Protein AF-A0A937KIT6-F1 (afdb_monomer)

Radius of gyration: 18.81 Å; Cα contacts (8 Å, |Δi|>4): 83; chains: 1; bounding box: 48×18×56 Å

pLDDT: mean 78.8, std 10.45, range [46.12, 95.31]

Secondary structure (DSSP, 8-state):
-HHHHHHHHHHHHHHHHHHHHHHHHHHHHHHHHHTTS-HHHHHHHHHHHHHHHHHHHHHHHHHHHHHHHHHS---HHHHHHHHHHHHHHHHHHHHHHS-THHHHHHHHHHHHHHHHHHHHHHHHHHH-

Foldseek 3Di:
DVVLVVVLVVLVVVLVVVLVVLVVVLVVQLVVVVVPDDNVVSVVVSVLVSLLVSLVVVLVSLVVNLVSLVVPDDDPLVNLLVSLVSVLVSLLSVLRNDDDPVSVVSPVVSVVSNVVSVVVSVVVVVVD

Mean predicted aligned error: 8.81 Å

Sequence (128 aa):
MTRFIDSKKIISVLLIPVMLVLFNLGIYNWYSIGMSSNFASSFYYVNEIFYTTFFSILIIADVFILLLSFLYTERYSQIMRNTGFIICTILLRLSFSSTGLTNLLLIVSSVIFGLLILKIYSLMNKIE

Solvent-accessible surface area (backbone atoms only — not comparable to full-atom values): 6827 Å² total; per-residue (Å²): 112,66,71,59,54,50,54,54,48,49,54,58,59,57,47,52,60,53,51,53,51,52,51,52,50,36,53,52,52,33,59,64,40,45,75,78,46,60,63,69,60,28,51,50,54,34,50,52,54,44,44,34,54,52,32,53,52,50,40,53,51,52,50,52,52,46,55,51,52,63,76,75,59,92,54,69,76,65,47,56,53,56,49,39,53,52,52,28,52,38,36,42,39,51,16,69,47,41,74,72,71,60,16,59,53,31,42,54,49,20,53,54,51,43,52,49,43,54,51,53,52,54,52,53,70,70,74,110

Structure (mmCIF, N/CA/C/O backbone):
data_AF-A0A937KIT6-F1
#
_entry.id   AF-A0A937KIT6-F1
#
loop_
_atom_site.group_PDB
_atom_site.id
_atom_site.type_symbol
_atom_site.label_atom_id
_atom_site.label_alt_id
_atom_site.label_comp_id
_atom_site.label_asym_id
_atom_site.label_entity_id
_atom_site.label_seq_id
_atom_site.pdbx_PDB_ins_code
_atom_site.Cartn_x
_atom_site.Cartn_y
_atom_site.Cartn_z
_atom_site.occupancy
_atom_site.B_iso_or_equiv
_atom_site.auth_seq_id
_atom_site.auth_comp_id
_atom_site.auth_asym_id
_atom_site.auth_atom_id
_atom_site.pdbx_PDB_model_num
ATOM 1 N N . MET A 1 1 ? -25.092 -9.576 4.411 1.00 48.50 1 MET A N 1
ATOM 2 C CA . MET A 1 1 ? -23.801 -10.305 4.454 1.00 48.50 1 MET A CA 1
ATOM 3 C C . MET A 1 1 ? -23.307 -10.753 3.079 1.00 48.50 1 MET A C 1
ATOM 5 O O . MET A 1 1 ? -22.161 -10.468 2.767 1.00 48.50 1 MET A O 1
ATOM 9 N N . THR A 1 2 ? -24.128 -11.389 2.235 1.00 46.12 2 THR A N 1
ATOM 10 C CA . THR A 1 2 ? -23.709 -11.887 0.902 1.00 46.12 2 THR A CA 1
ATOM 11 C C . THR A 1 2 ? -23.194 -10.787 -0.037 1.00 46.12 2 THR A C 1
ATOM 13 O O . THR A 1 2 ? -22.091 -10.908 -0.552 1.00 46.12 2 THR A O 1
ATOM 16 N N . ARG A 1 3 ? -23.883 -9.637 -0.124 1.00 55.31 3 ARG A N 1
ATOM 17 C CA . ARG A 1 3 ? -23.461 -8.485 -0.963 1.00 55.31 3 ARG A CA 1
ATOM 18 C C . ARG A 1 3 ? -22.070 -7.923 -0.617 1.00 55.31 3 ARG A C 1
ATOM 20 O O . ARG A 1 3 ? -21.381 -7.387 -1.483 1.00 55.31 3 ARG A O 1
ATOM 27 N N . PHE A 1 4 ? -21.649 -8.056 0.642 1.00 56.81 4 PHE A N 1
ATOM 28 C CA . PHE A 1 4 ? -20.329 -7.619 1.103 1.00 56.81 4 PHE A CA 1
ATOM 29 C C . PHE A 1 4 ? -19.221 -8.601 0.692 1.00 56.81 4 PHE A C 1
ATOM 31 O O . PHE A 1 4 ? -18.145 -8.196 0.255 1.00 56.81 4 PHE A O 1
ATOM 38 N N . ILE A 1 5 ? -19.518 -9.902 0.777 1.00 60.97 5 ILE A N 1
ATOM 39 C CA . ILE A 1 5 ? -18.629 -10.983 0.335 1.00 60.97 5 ILE A CA 1
ATOM 40 C C . ILE A 1 5 ? -18.462 -10.935 -1.189 1.00 60.97 5 ILE A C 1
ATOM 42 O O . ILE A 1 5 ? -17.339 -11.048 -1.677 1.00 60.97 5 ILE A O 1
ATOM 46 N N . ASP A 1 6 ? -19.541 -10.667 -1.926 1.00 63.22 6 ASP A N 1
ATOM 47 C CA . ASP A 1 6 ? -19.509 -10.532 -3.384 1.00 63.22 6 ASP A CA 1
ATOM 48 C C . ASP A 1 6 ? -18.688 -9.313 -3.826 1.00 63.22 6 ASP A C 1
ATOM 50 O O . ASP A 1 6 ? -17.862 -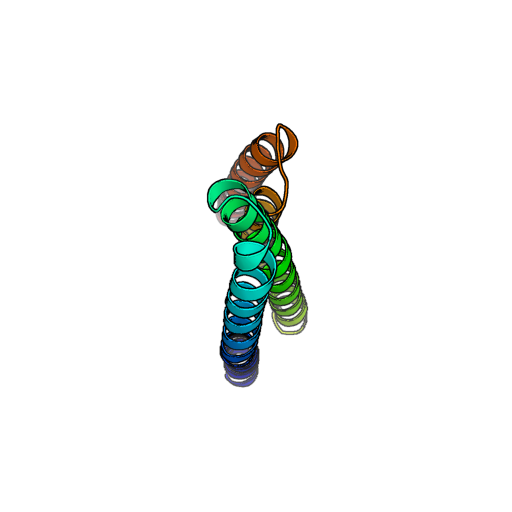9.428 -4.727 1.00 63.22 6 ASP A O 1
ATOM 54 N N . SER A 1 7 ? -18.814 -8.173 -3.137 1.00 65.19 7 SER A N 1
ATOM 55 C CA . SER A 1 7 ? -18.019 -6.970 -3.441 1.00 65.19 7 SER A CA 1
ATOM 56 C C . SER A 1 7 ? -16.521 -7.198 -3.207 1.00 65.19 7 SER A C 1
ATOM 58 O O . SER A 1 7 ? -15.690 -6.822 -4.032 1.00 65.19 7 SER A O 1
ATOM 60 N N . LYS A 1 8 ? -16.159 -7.891 -2.118 1.00 65.75 8 LYS A N 1
ATOM 61 C CA . LYS A 1 8 ? -14.764 -8.258 -1.831 1.00 65.75 8 LYS A CA 1
ATOM 62 C C . LYS A 1 8 ? -14.217 -9.266 -2.850 1.00 65.75 8 LYS A C 1
ATOM 64 O O . LYS A 1 8 ? -13.056 -9.177 -3.249 1.00 65.75 8 LYS A O 1
ATOM 69 N N . LYS A 1 9 ? -15.062 -10.195 -3.305 1.00 73.31 9 LYS A N 1
ATOM 70 C CA . LYS A 1 9 ? -14.731 -11.183 -4.338 1.00 73.31 9 LYS A CA 1
ATOM 71 C C . LYS A 1 9 ? -14.515 -10.525 -5.700 1.00 73.31 9 LYS A C 1
ATOM 73 O O . LYS A 1 9 ? -13.552 -10.873 -6.371 1.00 73.31 9 LYS A O 1
ATOM 78 N N . ILE A 1 10 ? -15.333 -9.540 -6.072 1.00 75.81 10 ILE A N 1
ATOM 79 C CA . ILE A 1 10 ? -15.188 -8.775 -7.321 1.00 75.81 10 ILE A CA 1
ATOM 80 C C . ILE A 1 10 ? -13.852 -8.030 -7.355 1.00 75.81 10 ILE A C 1
ATOM 82 O O . ILE A 1 10 ? -13.146 -8.117 -8.353 1.00 75.81 10 ILE A O 1
ATOM 86 N N . ILE A 1 11 ? -13.463 -7.366 -6.261 1.00 73.56 11 ILE A N 1
ATOM 87 C CA . ILE A 1 11 ? -12.177 -6.648 -6.193 1.00 73.56 11 ILE A CA 1
ATOM 88 C C . ILE A 1 11 ? -11.009 -7.620 -6.345 1.00 73.56 11 ILE A C 1
ATOM 90 O O . ILE A 1 11 ? -10.083 -7.364 -7.108 1.00 73.56 11 ILE A O 1
ATOM 94 N N . SER A 1 12 ? -11.072 -8.762 -5.660 1.00 73.81 12 SER A N 1
ATOM 95 C CA . SER A 1 12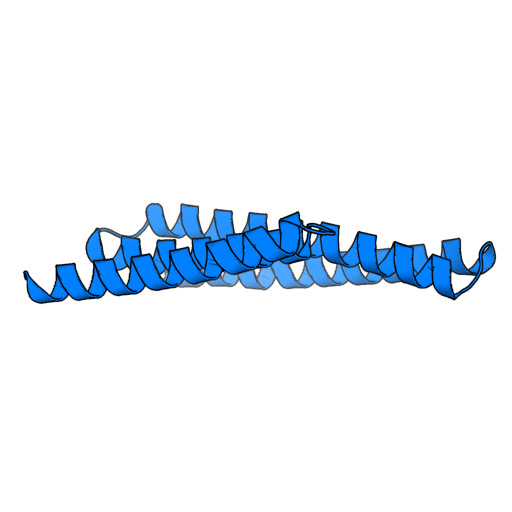 ? -10.019 -9.773 -5.735 1.00 73.81 12 SER A CA 1
ATOM 96 C C . SER A 1 12 ? -9.924 -10.403 -7.133 1.00 73.81 12 SER A C 1
ATOM 98 O O . SER A 1 12 ? -8.826 -10.579 -7.649 1.00 73.81 12 SER A O 1
ATOM 100 N N . VAL A 1 13 ? -11.063 -10.667 -7.785 1.00 82.88 13 VAL A N 1
ATOM 101 C CA . VAL A 1 13 ? -11.121 -11.194 -9.159 1.00 82.88 13 VAL A CA 1
ATOM 102 C C . VAL A 1 13 ? -10.639 -10.166 -10.182 1.00 82.88 13 VAL A C 1
ATOM 104 O O . VAL A 1 13 ? -9.952 -10.548 -11.121 1.00 82.88 13 VAL A O 1
ATOM 107 N N . LEU A 1 14 ? -10.943 -8.878 -9.997 1.00 79.75 14 LEU A N 1
ATOM 108 C CA . LEU A 1 14 ? -10.501 -7.792 -10.879 1.00 79.75 14 LEU A CA 1
ATOM 109 C C . LEU A 1 14 ? -9.004 -7.496 -10.741 1.00 79.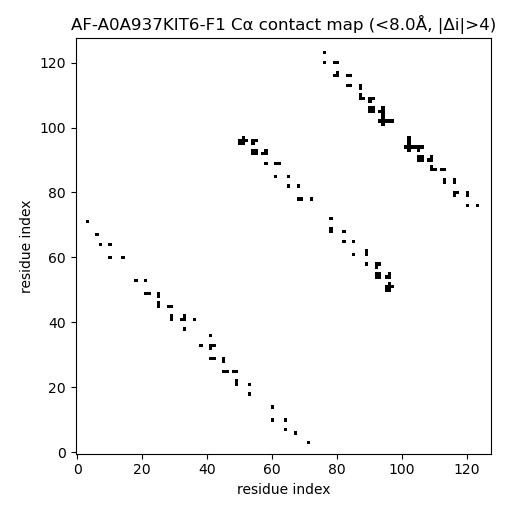75 14 LEU A C 1
ATOM 111 O O . LEU A 1 14 ? -8.364 -7.070 -11.699 1.00 79.75 14 LEU A O 1
ATOM 115 N N . LEU A 1 15 ? -8.419 -7.773 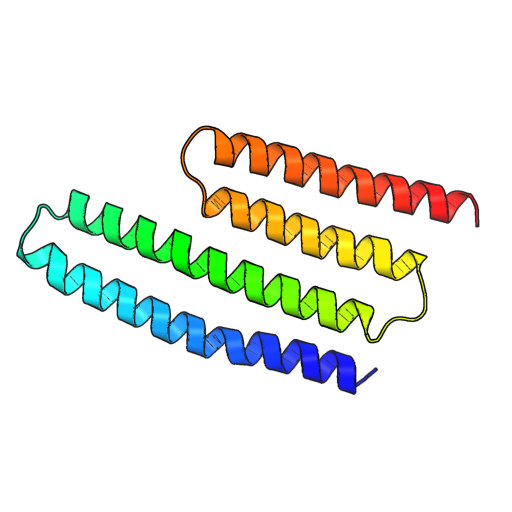-9.579 1.00 76.06 15 LEU A N 1
ATOM 116 C CA . LEU A 1 15 ? -6.990 -7.597 -9.357 1.00 76.06 15 LEU A CA 1
ATOM 117 C C . LEU A 1 15 ? -6.148 -8.584 -10.188 1.00 76.06 15 LEU A C 1
ATOM 119 O O . LEU A 1 15 ? -5.083 -8.221 -10.677 1.00 76.06 15 LEU A O 1
ATOM 123 N N . ILE A 1 16 ? -6.638 -9.809 -10.404 1.00 81.56 16 ILE A N 1
ATOM 124 C CA . ILE A 1 16 ? -5.943 -10.858 -11.175 1.00 81.56 16 ILE A CA 1
ATOM 125 C C . ILE A 1 16 ? -5.590 -10.418 -12.614 1.00 81.56 16 ILE A C 1
ATOM 127 O O . ILE A 1 16 ? -4.412 -10.499 -12.971 1.00 81.56 16 ILE A O 1
ATOM 131 N N 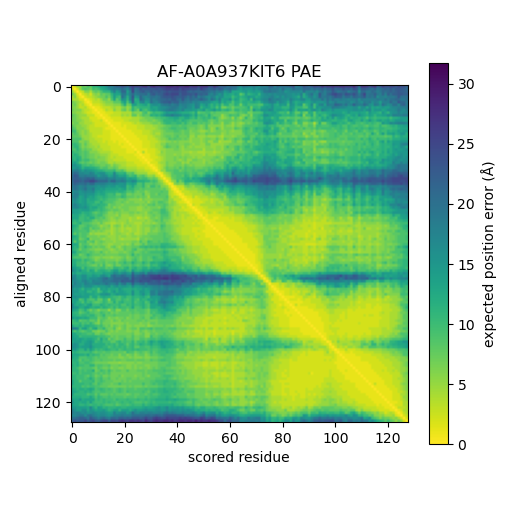. PRO A 1 17 ? -6.530 -9.943 -13.459 1.00 85.31 17 PRO A N 1
ATOM 132 C CA . PRO A 1 17 ? -6.204 -9.501 -14.814 1.00 85.31 17 PRO A CA 1
ATOM 133 C C . PRO A 1 17 ? -5.287 -8.276 -14.817 1.00 85.31 17 PRO A C 1
ATOM 135 O O . PRO A 1 17 ? -4.412 -8.185 -15.673 1.00 85.31 17 PRO A O 1
ATOM 138 N N . VAL A 1 18 ? -5.418 -7.375 -13.837 1.00 81.81 18 VAL A N 1
ATOM 139 C CA . VAL A 1 18 ? -4.513 -6.224 -13.694 1.00 81.81 18 VAL A CA 1
ATOM 140 C C . VAL A 1 18 ? -3.074 -6.690 -13.454 1.00 81.81 18 VAL A C 1
ATOM 142 O O . VAL A 1 18 ? -2.154 -6.190 -14.103 1.00 81.81 18 VAL A O 1
ATOM 145 N N . MET A 1 19 ? -2.875 -7.707 -12.610 1.00 77.94 19 MET A N 1
ATOM 146 C CA . MET A 1 19 ? -1.550 -8.301 -12.401 1.00 77.94 19 MET A CA 1
ATOM 147 C C . MET A 1 19 ? -0.989 -8.944 -13.666 1.00 77.94 19 MET A C 1
ATOM 149 O O . MET A 1 19 ? 0.192 -8.782 -13.968 1.00 77.94 19 MET A O 1
ATOM 153 N N . LEU A 1 20 ? -1.833 -9.637 -14.430 1.00 85.12 20 LEU A N 1
ATOM 154 C CA . LEU A 1 20 ? -1.447 -10.240 -15.703 1.00 85.12 20 LEU A CA 1
ATOM 155 C C . LEU A 1 20 ? -0.981 -9.181 -16.711 1.00 85.12 20 LEU A C 1
ATOM 157 O O . LEU A 1 20 ? 0.039 -9.369 -17.370 1.00 85.12 20 LEU A O 1
ATOM 161 N N . VAL A 1 21 ? -1.676 -8.046 -16.811 1.00 86.44 21 VAL A N 1
ATOM 162 C CA . VAL A 1 21 ? -1.286 -6.946 -17.707 1.00 86.44 21 VAL A CA 1
ATOM 163 C C . VAL A 1 21 ? 0.048 -6.326 -17.281 1.00 86.44 21 VAL A C 1
ATOM 165 O O . VAL A 1 21 ? 0.935 -6.176 -18.118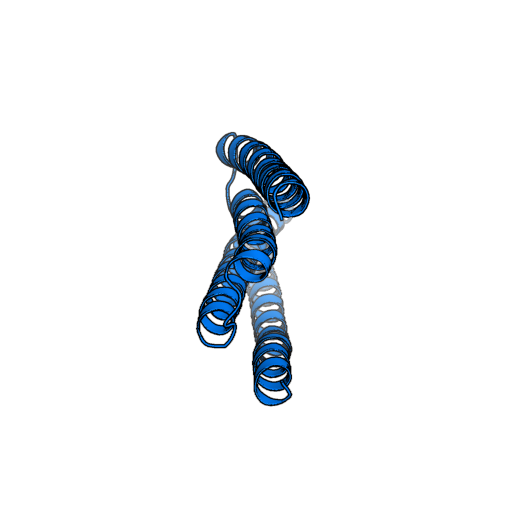 1.00 86.44 21 VAL A O 1
ATOM 168 N N . LEU A 1 22 ? 0.233 -6.028 -15.991 1.00 80.88 22 LEU A N 1
ATOM 169 C CA . LEU A 1 22 ? 1.492 -5.475 -15.467 1.00 80.88 22 LEU A CA 1
ATOM 170 C C . LEU A 1 22 ? 2.680 -6.409 -15.701 1.00 80.88 22 LEU A C 1
ATOM 172 O O . LEU A 1 22 ? 3.764 -5.954 -16.057 1.00 80.88 22 LEU A O 1
ATOM 176 N N . PHE A 1 23 ? 2.469 -7.714 -15.529 1.00 81.31 23 PHE A N 1
ATOM 177 C CA . PHE A 1 23 ? 3.489 -8.721 -15.793 1.00 81.31 23 PHE A CA 1
ATOM 178 C C . PHE A 1 23 ? 3.912 -8.724 -17.268 1.00 81.31 23 PHE A C 1
ATOM 180 O O . PHE A 1 23 ? 5.104 -8.672 -17.569 1.00 81.31 23 PHE A O 1
ATOM 187 N N . ASN A 1 24 ? 2.943 -8.695 -18.188 1.00 84.06 24 ASN A N 1
ATOM 188 C CA . ASN A 1 24 ? 3.223 -8.609 -19.621 1.0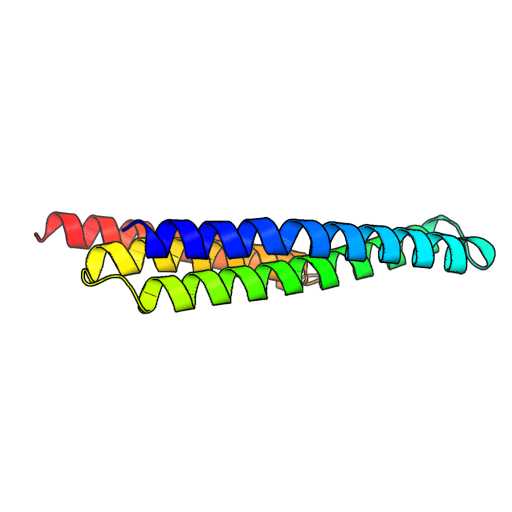0 84.06 24 ASN A CA 1
ATOM 189 C C . ASN A 1 24 ? 3.952 -7.305 -19.992 1.00 84.06 24 ASN A C 1
ATOM 191 O O . ASN A 1 24 ? 4.905 -7.338 -20.769 1.00 84.06 24 ASN A O 1
ATOM 195 N N . LEU A 1 25 ? 3.560 -6.168 -19.406 1.00 82.81 25 LEU A N 1
ATOM 196 C CA . LEU A 1 25 ? 4.241 -4.884 -19.609 1.00 82.81 25 LEU A CA 1
ATOM 197 C C . LEU A 1 25 ? 5.685 -4.905 -19.090 1.00 82.81 25 LEU A C 1
ATOM 199 O O . LEU A 1 25 ? 6.581 -4.397 -19.763 1.00 82.81 25 LEU A O 1
ATOM 203 N N . GLY A 1 26 ? 5.927 -5.519 -17.929 1.00 79.06 26 GLY A N 1
ATOM 204 C CA . GLY A 1 26 ? 7.268 -5.678 -17.364 1.00 79.06 26 GLY A CA 1
ATOM 205 C C . GLY A 1 26 ? 8.187 -6.498 -18.271 1.00 79.06 26 GLY A C 1
ATOM 206 O O . GLY A 1 26 ? 9.314 -6.084 -18.536 1.00 79.06 26 GLY A O 1
ATOM 207 N N . ILE A 1 27 ? 7.683 -7.610 -18.817 1.00 79.81 27 ILE A N 1
ATOM 208 C CA . ILE A 1 27 ? 8.422 -8.439 -19.782 1.00 79.81 27 ILE A CA 1
ATOM 209 C C . ILE A 1 27 ? 8.690 -7.672 -21.079 1.00 79.81 27 ILE A C 1
ATOM 211 O O . ILE A 1 27 ? 9.807 -7.715 -21.592 1.00 79.81 27 ILE A O 1
ATOM 215 N N . TYR A 1 28 ? 7.697 -6.947 -21.600 1.00 82.00 28 TYR A N 1
ATOM 216 C CA . TYR A 1 28 ? 7.857 -6.153 -22.817 1.00 82.00 28 TYR A CA 1
ATOM 217 C C . TYR A 1 28 ? 8.931 -5.069 -22.655 1.00 82.00 28 TYR A C 1
ATOM 219 O O . TYR A 1 28 ? 9.785 -4.907 -23.524 1.00 82.00 28 TYR A O 1
ATOM 227 N N . ASN A 1 29 ? 8.926 -4.367 -21.518 1.00 77.12 29 ASN A N 1
ATOM 228 C CA . ASN A 1 29 ? 9.904 -3.322 -21.229 1.00 77.12 29 ASN A CA 1
ATOM 229 C C . ASN A 1 29 ? 11.312 -3.896 -20.992 1.00 77.12 29 ASN A C 1
ATOM 231 O O . ASN A 1 29 ? 12.313 -3.303 -21.383 1.00 77.12 29 ASN A O 1
ATOM 235 N N . TRP A 1 30 ? 11.401 -5.087 -20.394 1.00 73.69 30 TRP A N 1
ATOM 236 C CA . TRP A 1 30 ? 12.669 -5.801 -20.270 1.00 73.69 30 TRP A CA 1
ATOM 237 C C . TRP A 1 30 ? 13.241 -6.199 -21.628 1.00 73.69 30 TRP A C 1
ATOM 239 O O . TRP A 1 30 ? 14.426 -5.993 -21.873 1.00 73.69 30 TRP A O 1
ATOM 249 N N . TYR A 1 31 ? 12.398 -6.721 -22.520 1.00 75.00 31 TYR A N 1
ATOM 250 C CA . TYR A 1 31 ? 12.802 -7.111 -23.867 1.00 75.00 31 TYR A CA 1
ATOM 251 C C . TYR A 1 31 ? 13.284 -5.909 -24.696 1.00 75.00 31 TYR A C 1
ATOM 253 O O . TYR A 1 31 ? 14.307 -6.000 -25.371 1.00 75.00 31 TYR A O 1
ATOM 261 N N . SER A 1 32 ? 12.602 -4.762 -24.614 1.00 74.56 32 SER A N 1
ATOM 262 C CA . SER A 1 32 ? 12.979 -3.559 -25.370 1.00 74.56 32 SER A CA 1
ATOM 263 C C . SER A 1 32 ? 14.276 -2.905 -24.867 1.00 74.56 32 SER A C 1
ATOM 265 O O . SER A 1 32 ? 15.098 -2.466 -25.673 1.00 74.56 32 SER A O 1
ATOM 267 N N . ILE A 1 33 ? 14.492 -2.858 -23.547 1.00 70.81 33 ILE A N 1
ATOM 268 C CA . ILE A 1 33 ? 15.664 -2.217 -22.924 1.00 70.81 33 ILE A CA 1
ATOM 269 C C . ILE A 1 33 ? 16.879 -3.160 -22.902 1.00 70.81 33 ILE A C 1
ATOM 271 O O . ILE A 1 33 ? 18.015 -2.714 -23.094 1.00 70.81 33 ILE A O 1
ATOM 275 N N . GLY A 1 34 ? 16.650 -4.468 -22.744 1.00 66.44 34 GLY A N 1
ATOM 276 C CA . GLY A 1 34 ? 17.688 -5.502 -22.736 1.00 66.44 34 GLY A CA 1
ATOM 277 C C . GLY A 1 34 ? 18.451 -5.638 -24.057 1.00 66.44 34 GLY A C 1
ATOM 278 O O . GLY A 1 34 ? 19.559 -6.164 -24.065 1.00 66.44 34 GLY A O 1
ATOM 279 N N . MET A 1 35 ? 17.899 -5.119 -25.159 1.00 62.97 35 MET A N 1
ATOM 280 C CA . MET A 1 35 ? 18.566 -5.067 -26.464 1.00 62.97 35 MET A CA 1
ATOM 281 C C . MET A 1 35 ? 19.623 -3.949 -26.575 1.00 62.97 35 MET A C 1
ATOM 283 O O . MET A 1 35 ? 20.488 -4.031 -27.442 1.00 62.97 35 MET A O 1
ATOM 287 N N . SER A 1 36 ? 19.546 -2.892 -25.752 1.00 64.75 36 SER A N 1
ATOM 288 C CA . SER A 1 36 ? 20.352 -1.665 -25.917 1.00 64.75 36 SER A CA 1
ATOM 289 C C . SER A 1 36 ? 21.308 -1.355 -24.760 1.00 64.75 36 SER A C 1
ATOM 291 O O . SER A 1 36 ? 22.253 -0.589 -24.945 1.00 64.75 36 SER A O 1
ATOM 293 N N . SER A 1 37 ? 21.101 -1.939 -23.577 1.00 63.34 37 SER A N 1
ATOM 294 C CA . SER A 1 37 ? 21.901 -1.659 -22.378 1.00 63.34 37 SER A CA 1
ATOM 295 C C . SER A 1 37 ? 22.354 -2.937 -21.668 1.00 63.34 37 SER A C 1
ATOM 297 O O . SER A 1 37 ? 21.844 -4.024 -21.935 1.00 63.34 37 SER A O 1
ATOM 299 N N . ASN A 1 38 ? 23.320 -2.822 -20.747 1.00 72.00 38 ASN A N 1
ATOM 300 C CA . ASN A 1 38 ? 23.789 -3.959 -19.954 1.00 72.00 38 ASN A CA 1
ATOM 301 C C . ASN A 1 38 ? 22.611 -4.686 -19.275 1.00 72.00 38 ASN A C 1
ATOM 303 O O . ASN A 1 38 ? 21.680 -4.076 -18.740 1.00 72.00 38 ASN A O 1
ATOM 307 N N . PHE A 1 39 ? 22.681 -6.017 -19.248 1.00 66.88 39 PHE A N 1
ATOM 308 C CA . PHE A 1 39 ? 21.642 -6.878 -18.674 1.00 66.88 39 PHE A CA 1
ATOM 309 C C . PHE A 1 39 ? 21.286 -6.497 -17.224 1.00 66.88 39 PHE A C 1
ATOM 311 O O . PHE A 1 39 ? 20.115 -6.478 -16.848 1.00 66.88 39 PHE A O 1
ATOM 318 N N . ALA A 1 40 ? 22.291 -6.120 -16.425 1.00 70.75 40 ALA A N 1
ATOM 319 C CA . ALA A 1 40 ? 22.120 -5.744 -15.022 1.00 70.75 40 ALA A CA 1
ATOM 320 C C . ALA A 1 40 ? 21.326 -4.439 -14.828 1.00 70.75 40 ALA A C 1
ATOM 322 O O . ALA A 1 40 ? 20.458 -4.379 -13.958 1.00 70.75 40 ALA A O 1
ATOM 323 N N . SER A 1 41 ? 21.572 -3.411 -15.650 1.00 70.19 41 SER A N 1
ATOM 324 C CA . SER A 1 41 ? 20.818 -2.152 -15.576 1.00 70.19 41 SER A CA 1
ATOM 325 C C . SER A 1 41 ? 19.383 -2.349 -16.052 1.00 70.19 41 SER A C 1
ATOM 327 O O . SER A 1 41 ? 18.453 -1.900 -15.389 1.00 70.19 41 SER A O 1
ATOM 329 N N . SER A 1 42 ? 19.190 -3.099 -17.140 1.00 70.50 42 SER A N 1
ATOM 330 C CA . SER A 1 42 ? 17.857 -3.430 -17.663 1.00 70.50 42 SER A CA 1
ATOM 331 C C . SER A 1 42 ? 17.000 -4.155 -16.624 1.00 70.50 42 SER A C 1
ATOM 333 O O . SER A 1 42 ? 15.832 -3.824 -16.435 1.00 70.50 42 SER A O 1
ATOM 335 N N . PHE A 1 43 ? 17.586 -5.127 -15.916 1.00 71.12 43 PHE A N 1
ATOM 336 C CA . PHE A 1 43 ? 16.880 -5.880 -14.885 1.00 71.12 43 PHE A CA 1
ATOM 337 C C . PHE A 1 43 ? 16.516 -5.005 -13.679 1.00 71.12 43 PHE A C 1
ATOM 339 O O . PHE A 1 43 ? 15.394 -5.097 -13.190 1.00 71.12 43 PHE A O 1
ATOM 346 N N . TYR A 1 44 ? 17.418 -4.120 -13.239 1.00 76.38 44 TYR A N 1
ATOM 347 C CA . TYR A 1 44 ? 17.142 -3.174 -12.153 1.00 76.38 44 TYR A CA 1
ATOM 348 C C . TYR A 1 44 ? 15.964 -2.243 -12.484 1.00 76.38 44 TYR A C 1
ATOM 350 O O . TYR A 1 44 ? 15.020 -2.158 -11.703 1.00 76.38 44 TYR A O 1
ATOM 358 N N . TYR A 1 45 ? 15.961 -1.618 -13.668 1.00 71.31 45 TYR A N 1
ATOM 359 C CA . TYR A 1 45 ? 14.890 -0.700 -14.079 1.00 71.31 45 TYR A CA 1
ATOM 360 C C . TYR A 1 45 ? 13.525 -1.383 -14.208 1.00 71.31 45 TYR A C 1
ATOM 362 O O . TYR A 1 45 ? 12.507 -0.828 -13.797 1.00 71.31 45 TYR A O 1
ATOM 370 N N . VAL A 1 46 ? 13.487 -2.599 -14.757 1.00 76.00 46 VAL A N 1
ATOM 371 C CA . VAL A 1 46 ? 12.243 -3.376 -14.870 1.00 76.00 46 VAL A CA 1
ATOM 372 C C . VAL A 1 46 ? 11.714 -3.747 -13.493 1.00 76.00 46 VAL A C 1
ATOM 374 O O . VAL A 1 46 ? 10.515 -3.644 -13.249 1.00 76.00 46 VAL A O 1
ATOM 377 N N . ASN A 1 47 ? 12.604 -4.162 -12.595 1.00 76.25 47 ASN A N 1
ATOM 378 C CA . ASN A 1 47 ? 12.269 -4.547 -11.234 1.00 76.25 47 ASN A CA 1
ATOM 379 C C . ASN A 1 47 ? 11.700 -3.349 -10.452 1.00 76.25 47 ASN A C 1
ATOM 381 O O . ASN A 1 47 ? 10.622 -3.455 -9.871 1.00 76.25 47 ASN A O 1
ATOM 385 N N . GLU A 1 48 ? 12.345 -2.184 -10.543 1.00 79.31 48 GLU A N 1
ATOM 386 C CA . GLU A 1 48 ? 11.887 -0.944 -9.910 1.00 79.31 48 GLU A CA 1
ATOM 387 C C . GLU A 1 48 ? 10.516 -0.489 -10.442 1.00 79.31 48 GLU A C 1
ATOM 389 O O . GLU A 1 48 ? 9.595 -0.244 -9.661 1.00 79.31 48 GLU A O 1
ATOM 394 N N . ILE A 1 49 ? 10.337 -0.439 -11.767 1.00 76.25 49 ILE A N 1
ATOM 395 C CA . ILE A 1 49 ? 9.064 -0.045 -12.393 1.00 76.25 49 ILE A CA 1
ATOM 396 C C . ILE A 1 49 ? 7.948 -1.034 -12.052 1.00 76.25 49 ILE A C 1
ATOM 398 O O . ILE A 1 49 ? 6.828 -0.615 -11.742 1.00 76.25 49 ILE A O 1
ATOM 402 N N . PHE A 1 50 ? 8.238 -2.337 -12.092 1.00 78.56 50 PHE A N 1
ATOM 403 C CA . PHE A 1 50 ? 7.276 -3.372 -11.740 1.00 78.56 50 PHE A CA 1
ATOM 404 C C . PHE A 1 50 ? 6.829 -3.214 -10.289 1.00 78.56 50 PHE A C 1
ATOM 406 O O . PHE A 1 50 ? 5.631 -3.082 -10.052 1.00 78.56 50 PHE A O 1
ATOM 413 N N . TYR A 1 51 ? 7.758 -3.161 -9.330 1.00 77.81 51 TYR A N 1
ATOM 414 C CA . TYR A 1 51 ? 7.409 -3.083 -7.914 1.00 77.81 51 TYR A CA 1
ATOM 415 C C . TYR A 1 51 ? 6.666 -1.792 -7.565 1.00 77.81 51 TYR A C 1
ATOM 417 O O . TYR A 1 51 ? 5.599 -1.863 -6.955 1.00 77.81 51 TYR A O 1
ATOM 425 N N . THR A 1 52 ? 7.150 -0.629 -8.004 1.00 81.12 52 THR A N 1
ATOM 426 C CA . THR A 1 52 ? 6.508 0.664 -7.713 1.00 81.12 52 THR A CA 1
ATOM 427 C C . THR A 1 52 ? 5.084 0.732 -8.273 1.00 81.12 52 THR A C 1
ATOM 429 O O . THR A 1 52 ? 4.147 1.124 -7.569 1.00 81.12 52 THR A O 1
ATOM 432 N N . THR A 1 53 ? 4.876 0.282 -9.514 1.00 83.44 53 THR A N 1
ATOM 433 C CA . THR A 1 53 ? 3.555 0.325 -10.165 1.00 83.44 53 THR A CA 1
ATOM 434 C C . THR A 1 53 ? 2.598 -0.717 -9.577 1.00 83.44 53 THR A C 1
ATOM 436 O O . THR A 1 53 ? 1.440 -0.419 -9.283 1.00 83.44 53 THR A O 1
ATOM 439 N N . PHE A 1 54 ? 3.089 -1.936 -9.348 1.00 83.06 54 PHE A N 1
ATOM 440 C CA . PHE A 1 54 ? 2.328 -3.037 -8.759 1.00 83.06 54 PHE A CA 1
ATOM 441 C C . PHE A 1 54 ? 1.860 -2.718 -7.337 1.00 83.06 54 PHE A C 1
ATOM 443 O O . PHE A 1 54 ? 0.680 -2.884 -7.019 1.00 83.06 54 PHE A O 1
ATOM 450 N N . PHE A 1 55 ? 2.761 -2.236 -6.474 1.00 83.31 55 PHE A N 1
ATOM 451 C CA . PHE A 1 55 ? 2.408 -1.912 -5.094 1.00 83.31 55 PHE A CA 1
ATOM 452 C C . PHE A 1 55 ? 1.451 -0.724 -5.015 1.00 83.31 55 PHE A C 1
ATOM 454 O O . PHE A 1 55 ? 0.517 -0.771 -4.217 1.00 83.31 55 PHE A O 1
ATOM 461 N N . SER A 1 56 ? 1.601 0.279 -5.884 1.00 84.88 56 SER A N 1
ATOM 462 C CA . SER A 1 56 ? 0.663 1.407 -5.966 1.00 84.88 56 SER A CA 1
ATOM 463 C C . SER A 1 56 ? -0.768 0.955 -6.282 1.00 84.88 56 SER A C 1
ATOM 465 O O . SER A 1 56 ? -1.720 1.404 -5.646 1.00 84.88 56 SER A O 1
ATOM 467 N N . ILE A 1 57 ? -0.938 0.012 -7.212 1.00 85.38 57 ILE A N 1
ATOM 468 C CA . ILE A 1 57 ? -2.257 -0.540 -7.557 1.00 85.38 57 ILE A CA 1
ATOM 469 C C . ILE A 1 57 ? -2.847 -1.356 -6.400 1.00 85.38 57 ILE A C 1
ATOM 471 O O . ILE A 1 57 ? -4.040 -1.241 -6.116 1.00 85.38 57 ILE A O 1
ATOM 475 N N . LEU A 1 58 ? -2.022 -2.138 -5.696 1.00 82.94 58 LEU A N 1
ATOM 476 C CA . LEU A 1 58 ? -2.456 -2.860 -4.496 1.00 82.94 58 LEU A CA 1
ATOM 477 C C . LEU A 1 58 ? -2.952 -1.918 -3.400 1.00 82.94 58 LEU A C 1
ATOM 479 O O . LEU A 1 58 ? -3.982 -2.188 -2.792 1.00 82.94 58 LEU A O 1
ATOM 483 N N . ILE A 1 59 ? -2.267 -0.793 -3.194 1.00 85.62 59 ILE A N 1
ATOM 484 C CA . ILE A 1 59 ? -2.683 0.227 -2.228 1.00 85.62 59 ILE A CA 1
ATOM 485 C C . ILE A 1 59 ? -4.055 0.799 -2.599 1.00 85.62 59 ILE A C 1
ATOM 487 O O . ILE A 1 59 ? -4.926 0.900 -1.737 1.00 85.62 59 ILE A O 1
ATOM 491 N N . ILE A 1 60 ? -4.282 1.137 -3.873 1.00 83.06 60 ILE A N 1
ATOM 492 C CA . ILE A 1 60 ? -5.581 1.654 -4.336 1.00 83.06 60 ILE A CA 1
ATOM 493 C C . ILE A 1 60 ? -6.689 0.613 -4.114 1.00 83.06 60 ILE A C 1
ATOM 495 O O . ILE A 1 60 ? -7.771 0.959 -3.638 1.00 83.06 60 ILE A O 1
ATOM 499 N N . ALA A 1 61 ? -6.421 -0.662 -4.408 1.00 83.88 61 ALA A N 1
ATOM 500 C CA . ALA A 1 61 ? -7.366 -1.746 -4.156 1.00 83.88 61 ALA A CA 1
ATOM 501 C C . ALA A 1 61 ? -7.685 -1.896 -2.657 1.00 83.88 61 ALA A C 1
ATOM 503 O O . ALA A 1 61 ? -8.856 -2.002 -2.289 1.00 83.88 61 ALA A O 1
ATOM 504 N N . ASP A 1 62 ? -6.672 -1.834 -1.790 1.00 85.00 62 ASP A N 1
ATOM 505 C CA . ASP A 1 62 ? -6.836 -1.905 -0.335 1.00 85.00 62 ASP A CA 1
ATOM 506 C C . ASP A 1 62 ? -7.645 -0.713 0.213 1.00 85.00 62 ASP A C 1
ATOM 508 O O . ASP A 1 62 ? -8.528 -0.897 1.056 1.00 85.00 62 ASP A O 1
ATOM 512 N N . VAL A 1 63 ? -7.429 0.501 -0.310 1.00 84.38 63 VAL A N 1
ATOM 513 C CA . VAL A 1 63 ? -8.245 1.687 0.019 1.00 84.38 63 VAL A CA 1
ATOM 514 C C . VAL A 1 63 ? -9.697 1.488 -0.413 1.00 84.38 63 VAL A C 1
ATOM 516 O O . VAL A 1 63 ? -10.616 1.804 0.344 1.00 84.38 63 VAL A O 1
ATOM 519 N N . PHE A 1 64 ? -9.932 0.918 -1.596 1.00 82.56 64 PHE A N 1
ATOM 520 C CA . PHE A 1 64 ? -11.283 0.634 -2.079 1.00 82.56 64 PHE A CA 1
ATOM 521 C C . PHE A 1 64 ? -12.002 -0.391 -1.188 1.00 82.56 64 PHE A C 1
ATOM 523 O O . PHE A 1 64 ? -13.175 -0.217 -0.855 1.00 82.56 64 PHE A O 1
ATOM 530 N N . ILE A 1 65 ? -11.286 -1.426 -0.733 1.00 77.81 65 ILE A N 1
ATOM 531 C CA . ILE A 1 65 ? -11.790 -2.419 0.228 1.00 77.81 65 ILE A CA 1
ATOM 532 C C . ILE A 1 65 ? -12.143 -1.753 1.566 1.00 77.81 65 ILE A C 1
ATOM 534 O O . ILE A 1 65 ? -13.174 -2.080 2.158 1.00 77.81 65 ILE A O 1
ATOM 538 N N . LEU A 1 66 ? -11.323 -0.810 2.038 1.00 79.06 66 LEU A N 1
ATOM 539 C CA . LEU A 1 66 ? -11.572 -0.050 3.263 1.00 79.06 66 LEU A CA 1
ATOM 540 C C . LEU A 1 66 ? -12.811 0.848 3.146 1.00 79.06 66 LEU A C 1
ATOM 542 O O . LEU A 1 66 ? -13.657 0.826 4.040 1.00 79.06 66 LEU A O 1
ATOM 546 N N . LEU A 1 67 ? -12.960 1.582 2.039 1.00 79.69 67 LEU A N 1
ATOM 547 C CA . LEU A 1 67 ? -14.145 2.406 1.772 1.00 79.69 67 LEU A CA 1
ATOM 548 C C . LEU A 1 67 ? -15.417 1.556 1.721 1.00 79.69 67 LEU A C 1
ATOM 550 O O . LEU A 1 67 ? -16.424 1.904 2.337 1.00 79.69 67 LEU A O 1
ATOM 554 N N . LEU A 1 68 ? -15.349 0.396 1.064 1.00 73.19 68 LEU A N 1
ATOM 555 C CA . LEU A 1 68 ? -16.434 -0.579 1.090 1.00 73.19 68 LEU A CA 1
ATOM 556 C C . LEU A 1 68 ? -16.735 -1.038 2.517 1.00 73.19 68 LEU A C 1
ATOM 558 O O . LEU A 1 68 ? -17.896 -1.062 2.910 1.00 73.19 68 LEU A O 1
ATOM 562 N N . SER A 1 69 ? -15.717 -1.346 3.321 1.00 70.50 69 SER A N 1
ATOM 563 C CA . SER A 1 69 ? -15.899 -1.761 4.716 1.00 70.50 69 SER A CA 1
ATOM 564 C C . SER A 1 69 ? -16.622 -0.740 5.584 1.00 70.50 69 SER A C 1
ATOM 566 O O . SER A 1 69 ? -17.389 -1.156 6.456 1.00 70.50 69 SER A O 1
ATOM 568 N N . PHE A 1 70 ? -16.424 0.556 5.342 1.00 69.00 70 PHE A N 1
ATOM 569 C CA . PHE A 1 70 ? -17.150 1.616 6.043 1.00 69.00 70 PHE A CA 1
ATOM 570 C C . PHE A 1 70 ? -18.619 1.719 5.631 1.00 69.00 70 PHE A C 1
ATOM 572 O O . PHE A 1 70 ? -19.456 2.029 6.470 1.00 69.00 70 PHE A O 1
ATOM 579 N N . LEU A 1 71 ? -18.952 1.412 4.377 1.00 68.38 71 LEU A N 1
ATOM 580 C CA . LEU A 1 71 ? -20.323 1.517 3.871 1.00 68.38 71 LEU A CA 1
ATOM 581 C C . LEU A 1 71 ? -21.277 0.451 4.450 1.00 68.38 71 LEU A C 1
ATOM 583 O O . LEU A 1 71 ? -22.489 0.627 4.404 1.00 68.38 71 LEU A O 1
ATOM 587 N N . TYR A 1 72 ? -20.755 -0.663 4.975 1.00 61.78 72 TYR A N 1
ATOM 588 C CA . TYR A 1 72 ? -21.560 -1.859 5.272 1.00 61.78 72 TYR A CA 1
ATOM 589 C C . TYR A 1 72 ? -21.457 -2.398 6.709 1.00 61.78 72 TYR A C 1
ATOM 591 O O . TYR A 1 72 ? -22.032 -3.452 6.989 1.00 61.78 72 TYR A O 1
ATOM 599 N N . THR A 1 73 ? -20.740 -1.737 7.624 1.00 59.28 73 THR A N 1
ATOM 600 C CA . THR A 1 73 ? -20.573 -2.235 9.004 1.00 59.28 73 THR A CA 1
ATOM 601 C C . THR A 1 73 ? -21.133 -1.250 10.033 1.00 59.28 73 THR A C 1
ATOM 603 O O . THR A 1 73 ? -20.713 -0.103 10.070 1.00 59.28 73 THR A O 1
ATOM 606 N N . GLU A 1 74 ? -22.033 -1.724 10.906 1.00 56.56 74 GLU A N 1
ATOM 607 C CA . GLU A 1 74 ? -22.762 -0.919 11.912 1.00 56.56 74 GLU A CA 1
ATOM 608 C C . GLU A 1 74 ? -22.144 -0.943 13.334 1.00 56.56 74 GLU A C 1
ATOM 610 O O . GLU A 1 74 ? -22.590 -0.221 14.221 1.00 56.56 74 GLU A O 1
ATOM 615 N N . ARG A 1 75 ? -21.095 -1.744 13.599 1.00 64.94 75 ARG A N 1
ATOM 616 C CA . ARG A 1 75 ? -20.441 -1.824 14.930 1.00 64.94 75 ARG A CA 1
ATOM 617 C C . ARG A 1 75 ? -19.038 -1.216 14.943 1.00 64.94 75 ARG A C 1
ATOM 619 O O . ARG A 1 75 ? -18.069 -1.873 14.562 1.00 64.94 75 ARG A O 1
ATOM 626 N N . TYR A 1 76 ? -18.916 -0.003 15.484 1.00 65.38 76 TYR A N 1
ATOM 627 C CA . TYR A 1 76 ? -17.677 0.792 15.565 1.00 65.38 76 TYR A CA 1
ATOM 628 C C . TYR A 1 76 ? -16.433 0.041 16.090 1.00 65.38 76 TYR A C 1
ATOM 630 O O . TYR A 1 76 ? -15.355 0.164 15.508 1.00 65.38 76 TYR A O 1
ATOM 638 N N . SER A 1 77 ? -16.565 -0.782 17.137 1.00 68.19 77 SER A N 1
ATOM 639 C CA . SER A 1 77 ? -15.435 -1.517 17.743 1.00 68.19 77 SER A CA 1
ATOM 640 C C . SER A 1 77 ? -14.790 -2.537 16.787 1.00 68.19 77 SER A C 1
ATOM 642 O O . SER A 1 77 ? -13.565 -2.615 16.655 1.00 68.19 77 SER A O 1
ATOM 644 N N . GLN A 1 78 ? -15.611 -3.285 16.044 1.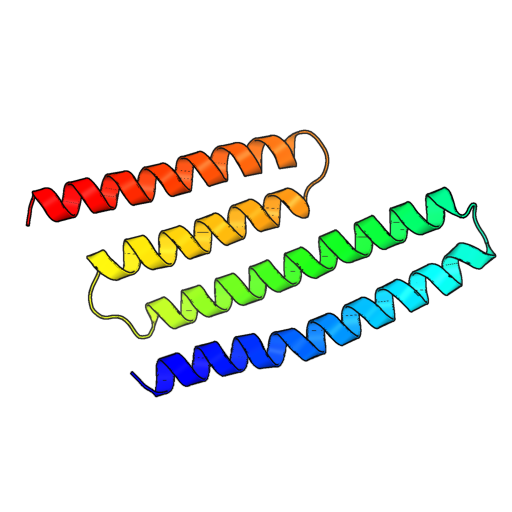00 67.06 78 GLN A N 1
ATOM 645 C CA . GLN A 1 78 ? -15.125 -4.278 15.081 1.00 67.06 78 GLN A CA 1
ATOM 646 C C . GLN A 1 78 ? -14.582 -3.620 13.805 1.00 67.06 78 GLN A C 1
ATOM 648 O O . GLN A 1 78 ? -13.636 -4.140 13.207 1.00 67.06 78 GLN A O 1
ATOM 653 N N . ILE A 1 79 ? -15.134 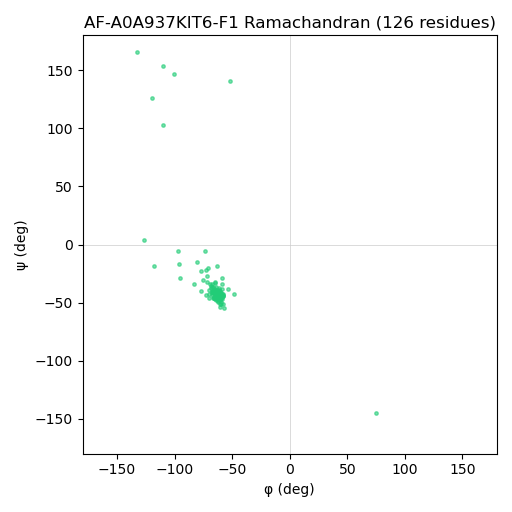-2.460 13.428 1.00 72.38 79 ILE A N 1
ATOM 654 C CA . ILE A 1 79 ? -14.643 -1.643 12.312 1.00 72.38 79 ILE A CA 1
ATOM 655 C C . ILE A 1 79 ? -13.208 -1.218 12.584 1.00 72.38 79 ILE A C 1
ATOM 657 O O . ILE A 1 79 ? -12.349 -1.481 11.753 1.00 72.38 79 ILE A O 1
ATOM 661 N N . MET A 1 80 ? -12.931 -0.649 13.761 1.00 74.75 80 MET A N 1
ATOM 662 C CA . MET A 1 80 ? -11.623 -0.065 14.061 1.00 74.75 80 MET A CA 1
ATOM 663 C C . MET A 1 80 ? -10.467 -1.070 13.951 1.00 74.75 80 MET A C 1
ATOM 665 O O . MET A 1 80 ? -9.397 -0.750 13.436 1.00 74.75 80 MET A O 1
ATOM 669 N N . ARG A 1 81 ? -10.679 -2.320 14.381 1.00 78.06 81 ARG A N 1
ATOM 670 C CA . ARG A 1 81 ? -9.659 -3.367 14.241 1.00 78.06 81 ARG A CA 1
ATOM 671 C C . ARG A 1 81 ? -9.463 -3.784 12.780 1.00 78.06 81 ARG A C 1
ATOM 673 O O . ARG A 1 81 ? -8.328 -3.906 12.326 1.00 78.06 81 ARG A O 1
ATOM 680 N N . ASN A 1 82 ? -10.552 -4.013 12.045 1.00 78.44 82 ASN A N 1
ATOM 681 C CA . ASN A 1 82 ? -10.473 -4.462 10.654 1.00 78.44 82 ASN A CA 1
ATOM 682 C C . ASN A 1 82 ? -9.895 -3.380 9.730 1.00 78.44 82 ASN A C 1
ATOM 684 O O . ASN A 1 82 ? -9.039 -3.688 8.904 1.00 78.44 82 ASN A O 1
ATOM 688 N N . THR A 1 83 ? -10.314 -2.123 9.885 1.00 84.00 83 THR A N 1
ATOM 689 C CA . THR A 1 83 ? -9.764 -0.991 9.125 1.00 84.00 83 THR A CA 1
ATOM 690 C C . THR A 1 83 ? -8.311 -0.749 9.498 1.00 84.00 83 THR A C 1
ATOM 692 O O . THR A 1 83 ? -7.480 -0.572 8.613 1.00 84.00 83 THR A O 1
ATOM 695 N N . GLY A 1 84 ? -7.976 -0.842 10.785 1.00 85.31 84 GLY A N 1
ATOM 696 C CA . GLY A 1 84 ? -6.609 -0.725 11.263 1.00 85.31 84 GLY A CA 1
ATOM 697 C C . GLY A 1 84 ? -5.654 -1.749 10.640 1.00 85.31 84 GLY A C 1
ATOM 698 O O . GLY A 1 84 ? -4.557 -1.387 10.216 1.00 85.31 84 GLY A O 1
ATOM 699 N N . PHE A 1 85 ? -6.072 -3.011 10.500 1.00 84.25 85 PHE A N 1
ATOM 700 C CA . PHE A 1 85 ? -5.262 -4.026 9.816 1.00 84.25 85 PHE A CA 1
ATOM 701 C C . PHE A 1 85 ? -5.125 -3.784 8.305 1.00 84.25 85 PHE A C 1
ATOM 703 O O . PHE A 1 85 ? -4.049 -4.017 7.748 1.00 84.25 85 PHE A O 1
ATOM 710 N N . ILE A 1 86 ? -6.169 -3.273 7.642 1.00 86.31 86 ILE A N 1
ATOM 711 C CA . ILE A 1 86 ? -6.091 -2.884 6.225 1.00 86.31 86 ILE A CA 1
ATOM 712 C C . ILE A 1 86 ? -5.106 -1.717 6.048 1.00 86.31 86 ILE A C 1
ATOM 714 O O . ILE A 1 86 ? -4.215 -1.792 5.207 1.00 86.31 86 ILE A O 1
ATOM 718 N N . ILE A 1 87 ? -5.188 -0.684 6.893 1.00 87.12 87 ILE A N 1
ATOM 719 C CA . ILE A 1 87 ? -4.276 0.473 6.863 1.00 87.12 87 ILE A CA 1
ATOM 720 C C . ILE A 1 87 ? -2.828 0.049 7.151 1.00 87.12 87 ILE A C 1
ATOM 722 O O . ILE A 1 87 ? -1.911 0.520 6.485 1.00 87.12 87 ILE A O 1
ATOM 726 N N . CYS A 1 88 ? -2.610 -0.876 8.092 1.00 90.12 88 CYS A N 1
ATOM 727 C CA . CYS A 1 88 ? -1.288 -1.454 8.346 1.00 90.12 88 CYS A CA 1
ATOM 728 C C . CYS A 1 88 ? -0.720 -2.127 7.085 1.00 90.12 88 CYS A C 1
ATOM 730 O O . CYS A 1 88 ? 0.431 -1.911 6.719 1.00 90.12 88 CYS A O 1
ATOM 732 N N . THR A 1 89 ? -1.548 -2.882 6.362 1.00 88.06 89 THR A N 1
ATOM 733 C CA . THR A 1 89 ? -1.124 -3.521 5.109 1.00 88.06 89 THR A CA 1
ATOM 734 C C . THR A 1 89 ? -0.786 -2.479 4.036 1.00 88.06 89 THR A C 1
ATOM 736 O O . THR A 1 89 ? 0.234 -2.619 3.366 1.00 88.06 89 THR A O 1
ATOM 739 N N . ILE A 1 90 ? -1.559 -1.392 3.929 1.00 90.19 90 ILE A N 1
ATOM 740 C CA . ILE A 1 90 ? -1.276 -0.270 3.018 1.00 90.19 90 ILE A CA 1
ATOM 741 C C . ILE A 1 90 ? 0.070 0.395 3.338 1.00 90.19 90 ILE A C 1
ATOM 743 O O . ILE A 1 90 ? 0.869 0.600 2.428 1.00 90.19 90 ILE A O 1
ATOM 747 N N . LEU A 1 91 ? 0.347 0.707 4.610 1.00 88.38 91 LEU A N 1
ATOM 748 C CA . LEU A 1 91 ? 1.612 1.315 5.055 1.00 88.38 91 LEU A CA 1
ATOM 749 C C . LEU A 1 91 ? 2.818 0.438 4.701 1.00 88.38 91 LEU A C 1
ATOM 751 O O . LEU A 1 91 ? 3.820 0.929 4.181 1.00 88.38 91 LEU A O 1
ATOM 755 N N . LEU A 1 92 ? 2.691 -0.869 4.928 1.00 90.94 92 LEU A N 1
ATOM 756 C CA . LEU A 1 92 ? 3.715 -1.849 4.587 1.00 90.94 92 LEU A CA 1
ATOM 757 C C . LEU A 1 92 ? 3.930 -1.920 3.065 1.00 90.94 92 LEU A C 1
ATOM 759 O O . LEU A 1 92 ? 5.063 -1.928 2.595 1.00 90.94 92 LEU A O 1
ATOM 763 N N . ARG A 1 93 ? 2.858 -1.891 2.264 1.00 89.25 93 ARG A N 1
ATOM 764 C CA . ARG A 1 93 ? 2.951 -1.846 0.792 1.00 89.25 93 ARG A CA 1
ATOM 765 C C . ARG A 1 93 ? 3.591 -0.554 0.282 1.00 89.25 93 ARG A C 1
ATOM 767 O O . ARG A 1 93 ? 4.376 -0.600 -0.661 1.00 89.25 93 ARG A O 1
ATOM 774 N N . LEU A 1 94 ? 3.293 0.575 0.922 1.00 88.19 94 LEU A N 1
ATOM 775 C CA . LEU A 1 94 ? 3.903 1.878 0.639 1.00 88.19 94 LEU A CA 1
ATOM 776 C C . LEU A 1 94 ? 5.412 1.854 0.878 1.00 88.19 94 LEU A C 1
ATOM 778 O O . LEU A 1 94 ? 6.167 2.435 0.101 1.00 88.19 94 LEU A O 1
ATOM 782 N N . SER A 1 95 ? 5.851 1.134 1.912 1.00 89.12 95 SER A N 1
ATOM 783 C CA . SER A 1 95 ? 7.269 0.956 2.209 1.00 89.12 95 SER A CA 1
ATOM 784 C C . SER A 1 95 ? 8.010 0.334 1.023 1.00 89.12 95 SER A C 1
ATOM 786 O O . SER A 1 95 ? 9.058 0.838 0.637 1.00 89.12 95 SER A O 1
ATOM 788 N N . PHE A 1 96 ? 7.438 -0.694 0.388 1.00 84.00 96 PHE A N 1
ATOM 789 C CA . PHE A 1 96 ? 8.065 -1.386 -0.741 1.00 84.00 96 PHE A CA 1
ATOM 790 C C . PHE A 1 96 ? 8.075 -0.590 -2.045 1.00 84.00 96 PHE A C 1
ATOM 792 O O . PHE A 1 96 ? 8.895 -0.866 -2.915 1.00 84.00 96 PHE A O 1
ATOM 799 N N . SER A 1 97 ? 7.180 0.388 -2.185 1.00 82.50 97 SER A N 1
ATOM 800 C CA . SER A 1 97 ? 7.204 1.326 -3.310 1.00 82.50 97 SER A CA 1
ATOM 801 C C . SER A 1 97 ? 8.228 2.449 -3.120 1.00 82.50 97 SER A C 1
ATOM 803 O O . SER A 1 97 ? 8.524 3.168 -4.070 1.00 82.50 97 SER A O 1
ATOM 805 N N . SER A 1 98 ? 8.728 2.645 -1.900 1.00 84.62 98 SER A N 1
ATOM 806 C CA . SER A 1 98 ? 9.671 3.703 -1.561 1.00 84.62 98 SER A CA 1
ATOM 807 C C . SER A 1 98 ? 11.093 3.151 -1.488 1.00 84.62 98 SER A C 1
ATOM 809 O O . SER A 1 98 ? 11.321 2.021 -1.057 1.00 84.62 98 SER A O 1
ATOM 811 N N . THR A 1 99 ? 12.083 3.956 -1.865 1.00 82.56 99 THR A N 1
ATOM 812 C CA . THR A 1 99 ? 13.500 3.568 -1.833 1.00 82.56 99 THR A CA 1
ATOM 813 C C . THR A 1 99 ? 14.266 4.330 -0.751 1.00 82.56 99 THR A C 1
ATOM 815 O O . THR A 1 99 ? 13.889 5.426 -0.336 1.00 82.56 99 THR A O 1
ATOM 818 N N . GLY A 1 100 ? 15.351 3.735 -0.251 1.00 84.88 100 GLY A N 1
ATOM 819 C CA . GLY A 1 100 ? 16.221 4.360 0.749 1.00 84.88 100 GLY A CA 1
ATOM 820 C C . GLY A 1 100 ? 15.642 4.384 2.170 1.00 84.88 100 GLY A C 1
ATOM 821 O O . GLY A 1 100 ? 14.981 3.445 2.613 1.00 84.88 100 GLY A O 1
ATOM 822 N N . LEU A 1 101 ? 15.931 5.459 2.911 1.00 88.69 101 LEU A N 1
ATOM 823 C CA . LEU A 1 101 ? 15.621 5.589 4.344 1.00 88.69 101 LEU A CA 1
ATOM 824 C C . LEU A 1 101 ? 14.112 5.598 4.644 1.00 88.69 101 LEU A C 1
ATOM 826 O O . LEU A 1 101 ? 13.673 5.108 5.684 1.00 88.69 101 LEU A O 1
ATOM 830 N N . THR A 1 102 ? 13.315 6.140 3.726 1.00 89.44 102 THR A N 1
ATOM 831 C CA . THR A 1 102 ? 11.858 6.259 3.859 1.00 89.44 102 THR A CA 1
ATOM 832 C C . THR A 1 102 ? 11.173 4.898 3.926 1.00 89.44 102 THR A C 1
ATOM 834 O O . THR A 1 102 ? 10.251 4.742 4.719 1.00 89.44 102 THR A O 1
ATOM 837 N N . ASN A 1 103 ? 11.655 3.891 3.186 1.00 91.31 103 ASN A N 1
ATOM 838 C CA . ASN A 1 103 ? 11.139 2.521 3.273 1.00 91.31 103 ASN A CA 1
ATOM 839 C C . ASN A 1 103 ? 11.252 1.985 4.705 1.00 91.31 103 ASN A C 1
ATOM 841 O O . ASN A 1 103 ? 10.268 1.551 5.296 1.00 91.31 103 ASN A O 1
ATOM 845 N N . LEU A 1 104 ? 12.438 2.096 5.302 1.00 92.25 104 LEU A N 1
ATOM 846 C CA . LEU A 1 104 ? 12.703 1.574 6.641 1.00 92.25 104 LEU A CA 1
ATOM 847 C C . LEU A 1 104 ? 11.839 2.280 7.697 1.00 92.25 104 LEU A C 1
ATOM 849 O O . LEU A 1 104 ? 11.251 1.631 8.562 1.00 92.25 104 LEU A O 1
ATOM 853 N N . LEU A 1 105 ? 11.687 3.600 7.579 1.00 94.19 105 LEU A N 1
ATOM 854 C CA . LEU A 1 105 ? 10.832 4.393 8.464 1.00 94.19 105 LEU A CA 1
ATOM 855 C C . LEU A 1 105 ? 9.344 4.012 8.321 1.00 94.19 105 LEU A C 1
ATOM 857 O O . LEU A 1 105 ? 8.623 3.896 9.317 1.00 94.19 105 LEU A O 1
ATOM 861 N N . LEU A 1 106 ? 8.892 3.743 7.092 1.00 92.69 106 LEU A N 1
ATOM 862 C CA . LEU A 1 106 ? 7.540 3.262 6.796 1.00 92.69 106 LEU A CA 1
ATOM 863 C C . LEU A 1 106 ? 7.287 1.850 7.347 1.00 92.69 106 LEU A C 1
ATOM 865 O O . LEU A 1 106 ? 6.239 1.620 7.945 1.00 92.69 106 LEU A O 1
ATOM 869 N N . ILE A 1 107 ? 8.249 0.928 7.249 1.00 93.44 107 ILE A N 1
ATOM 870 C CA . ILE A 1 107 ? 8.136 -0.409 7.859 1.00 93.44 107 ILE A CA 1
ATOM 871 C C . ILE A 1 107 ? 7.966 -0.288 9.375 1.00 93.44 107 ILE A C 1
ATOM 873 O O . ILE A 1 107 ? 7.038 -0.860 9.949 1.00 93.44 107 ILE A O 1
ATOM 877 N N . VAL A 1 108 ? 8.844 0.473 10.034 1.00 95.31 108 VAL A N 1
ATOM 878 C CA . VAL A 1 108 ? 8.821 0.622 11.495 1.00 95.31 108 VAL A CA 1
ATOM 879 C C . VAL A 1 108 ? 7.505 1.251 11.955 1.00 95.31 108 VAL A C 1
ATOM 881 O O . VAL A 1 108 ? 6.847 0.723 12.853 1.00 95.31 108 VAL A O 1
ATOM 884 N N . SER A 1 109 ? 7.076 2.338 11.309 1.00 93.75 109 SER A N 1
ATOM 885 C CA . SER A 1 109 ? 5.796 2.989 11.618 1.00 93.75 109 SER A CA 1
ATOM 886 C C . SER A 1 109 ? 4.592 2.071 11.382 1.00 93.75 109 SER A C 1
ATOM 888 O O . SER A 1 109 ? 3.694 2.040 12.222 1.00 93.75 109 SER A O 1
ATOM 890 N N . SER A 1 110 ? 4.595 1.263 10.317 1.00 93.75 110 SER A N 1
ATOM 891 C CA . SER A 1 110 ? 3.547 0.275 10.040 1.00 93.75 110 SER A CA 1
ATOM 892 C C . SER A 1 110 ? 3.408 -0.748 11.168 1.00 93.75 110 SER A C 1
ATOM 894 O O . SER A 1 110 ? 2.297 -1.037 11.615 1.00 93.75 110 SER A O 1
ATOM 896 N N . VAL A 1 111 ? 4.529 -1.289 11.655 1.00 93.75 111 VAL A N 1
ATOM 897 C CA . VAL A 1 111 ? 4.532 -2.275 12.745 1.00 93.75 111 VAL A CA 1
ATOM 898 C C . VAL A 1 111 ? 4.029 -1.646 14.044 1.00 93.75 111 VAL A C 1
ATOM 900 O O . VAL A 1 111 ? 3.160 -2.216 14.705 1.00 93.75 111 VAL A O 1
ATOM 903 N N . ILE A 1 112 ? 4.519 -0.450 14.387 1.00 95.31 112 ILE A N 1
ATOM 904 C CA . ILE A 1 112 ? 4.074 0.287 15.579 1.00 95.31 112 ILE A CA 1
ATOM 905 C C . ILE A 1 112 ? 2.566 0.545 15.514 1.00 95.31 112 ILE A C 1
ATOM 907 O O . ILE A 1 112 ? 1.849 0.289 16.481 1.00 95.31 112 ILE A O 1
ATOM 911 N N . PHE A 1 113 ? 2.072 1.007 14.366 1.00 93.44 113 PHE A N 1
ATOM 912 C CA . PHE A 1 113 ? 0.658 1.280 14.151 1.00 93.44 113 PHE A CA 1
ATOM 913 C C . PHE A 1 113 ? -0.210 0.023 14.324 1.00 93.44 113 PHE A C 1
ATOM 915 O O . PHE A 1 113 ? -1.198 0.053 15.061 1.00 93.44 113 PHE A O 1
ATOM 922 N N . GLY A 1 114 ? 0.190 -1.107 13.730 1.00 90.81 114 GLY A N 1
ATOM 923 C CA . GLY A 1 114 ? -0.514 -2.381 13.893 1.00 90.81 114 GLY A CA 1
ATOM 924 C C . GLY A 1 114 ? -0.590 -2.845 15.354 1.00 90.81 114 GLY A C 1
ATOM 925 O O . GLY A 1 114 ? -1.650 -3.276 15.816 1.00 90.81 114 GLY A O 1
ATOM 926 N N . LEU A 1 115 ? 0.502 -2.695 16.111 1.00 92.19 115 LEU A N 1
ATOM 927 C CA . LEU A 1 115 ? 0.537 -3.015 17.542 1.00 92.19 115 LEU A CA 1
ATOM 928 C C . LEU A 1 115 ? -0.357 -2.083 18.373 1.00 92.19 115 LEU A C 1
ATOM 930 O O . LEU A 1 115 ? -1.043 -2.546 19.287 1.00 92.19 115 LEU A O 1
ATOM 934 N N . LEU A 1 116 ? -0.388 -0.785 18.055 1.00 91.75 116 LEU A N 1
ATOM 935 C CA . LEU A 1 116 ? -1.248 0.185 18.738 1.00 91.75 116 LEU A CA 1
ATOM 936 C C . LEU A 1 116 ? -2.729 -0.162 18.579 1.00 91.75 116 LEU A C 1
ATOM 938 O O . LEU A 1 116 ? -3.456 -0.162 19.570 1.00 91.75 116 LEU A O 1
ATOM 942 N N . ILE A 1 117 ? -3.171 -0.524 17.374 1.00 89.50 117 ILE A N 1
ATOM 943 C CA . ILE A 1 117 ? -4.559 -0.945 17.127 1.00 89.50 117 ILE A CA 1
ATOM 944 C C . ILE A 1 117 ? -4.910 -2.193 17.933 1.00 89.50 117 ILE A C 1
ATOM 946 O O . ILE A 1 117 ? -5.976 -2.246 18.551 1.00 89.50 117 ILE A O 1
ATOM 950 N N . LEU A 1 118 ? -4.009 -3.180 17.971 1.00 87.75 118 LEU A N 1
ATOM 951 C CA . LEU A 1 118 ? -4.208 -4.390 18.768 1.00 87.75 118 LEU A CA 1
ATOM 952 C C . LEU A 1 118 ? -4.358 -4.050 20.260 1.00 87.75 118 LEU A C 1
ATOM 954 O O . LEU A 1 118 ? -5.239 -4.583 20.938 1.00 87.75 118 LEU A O 1
ATOM 958 N N . LYS A 1 119 ? -3.532 -3.125 20.764 1.00 89.19 119 LYS A N 1
ATOM 959 C CA . LYS A 1 119 ? -3.578 -2.659 22.154 1.00 89.19 119 LYS A CA 1
ATOM 960 C C . LYS A 1 119 ? -4.872 -1.905 22.469 1.00 89.19 119 LYS A C 1
ATOM 962 O O . LYS A 1 119 ? -5.486 -2.182 23.496 1.00 89.19 119 LYS A O 1
ATOM 967 N N . ILE A 1 120 ? -5.305 -0.995 21.594 1.00 87.56 120 ILE A N 1
ATOM 968 C CA . ILE A 1 120 ? -6.560 -0.238 21.745 1.00 87.56 120 ILE A CA 1
ATOM 969 C C . ILE A 1 120 ? -7.756 -1.193 21.773 1.00 87.56 120 ILE A C 1
ATOM 971 O O . ILE A 1 120 ? -8.609 -1.085 22.650 1.00 87.56 120 ILE A O 1
ATOM 975 N N . TYR A 1 121 ? -7.789 -2.164 20.860 1.00 85.50 121 TYR A N 1
ATOM 976 C CA . TYR A 1 121 ? -8.836 -3.181 20.823 1.00 85.50 121 TYR A CA 1
ATOM 977 C C . TYR A 1 121 ? -8.895 -3.995 22.124 1.00 85.50 121 TYR A C 1
ATOM 979 O O . TYR A 1 121 ? -9.970 -4.182 22.687 1.00 85.50 121 TYR A O 1
ATOM 987 N N . SER A 1 122 ? -7.738 -4.440 22.625 1.00 85.44 122 SER A N 1
ATOM 988 C CA . SER A 1 122 ? -7.647 -5.203 23.876 1.00 85.44 122 SER A CA 1
ATOM 989 C C . SER A 1 122 ? -8.136 -4.402 25.091 1.00 85.44 122 SER A C 1
ATOM 991 O O . SER A 1 122 ? -8.842 -4.940 25.939 1.00 85.44 122 SER A O 1
ATOM 993 N N . LEU A 1 123 ? -7.821 -3.102 25.155 1.00 85.75 123 LEU A N 1
ATOM 994 C CA . LEU A 1 123 ? -8.303 -2.218 26.220 1.00 85.75 123 LEU A CA 1
ATOM 995 C C . LEU A 1 123 ? -9.817 -2.008 26.156 1.00 85.75 123 LEU A C 1
ATOM 997 O O . LEU A 1 123 ? -10.485 -2.128 27.175 1.00 85.75 123 LEU A O 1
ATOM 1001 N N . MET A 1 124 ? -10.361 -1.739 24.969 1.00 81.75 124 MET A N 1
ATOM 1002 C CA . MET A 1 124 ? -11.799 -1.550 24.771 1.00 81.75 124 MET A CA 1
ATOM 1003 C C . MET A 1 124 ? -12.595 -2.800 25.172 1.00 81.75 124 MET A C 1
ATOM 1005 O O . MET A 1 124 ? -13.579 -2.691 25.889 1.00 81.75 124 MET A O 1
ATOM 1009 N N . ASN A 1 125 ? -12.112 -3.990 24.806 1.00 76.75 125 ASN A N 1
ATOM 1010 C CA . ASN A 1 125 ? -12.748 -5.266 25.152 1.00 76.75 125 ASN A CA 1
ATOM 1011 C C . ASN A 1 125 ? -12.584 -5.669 26.633 1.00 76.75 125 ASN A C 1
ATOM 1013 O O . ASN A 1 125 ? -13.095 -6.706 27.037 1.00 76.75 125 ASN A O 1
ATOM 1017 N N . LYS A 1 126 ? -11.806 -4.920 27.424 1.00 74.44 126 LYS A N 1
ATOM 1018 C CA . LYS A 1 126 ? -11.679 -5.108 28.879 1.00 74.44 126 LYS A CA 1
ATOM 1019 C C . LYS A 1 126 ? -12.613 -4.175 29.666 1.00 74.44 126 LYS A C 1
ATOM 1021 O O . LYS A 1 126 ? -12.777 -4.365 30.867 1.00 74.44 126 LYS A O 1
ATOM 1026 N N . ILE A 1 127 ? -13.135 -3.132 29.017 1.00 68.50 127 ILE A N 1
ATOM 1027 C CA . ILE A 1 127 ? -13.995 -2.098 29.617 1.00 68.50 127 ILE A CA 1
ATOM 1028 C C . ILE A 1 127 ? -15.484 -2.429 29.413 1.00 68.50 127 ILE A C 1
ATOM 1030 O O . ILE A 1 127 ? -16.305 -2.029 30.234 1.00 68.50 127 ILE A O 1
ATOM 1034 N N . GLU A 1 128 ? -15.807 -3.141 28.331 1.00 52.12 128 GLU A N 1
ATOM 1035 C CA . GLU A 1 128 ? -17.116 -3.755 28.049 1.00 52.12 128 GLU A CA 1
ATOM 1036 C C . GLU A 1 128 ? -17.256 -5.103 28.778 1.00 52.12 128 GLU A C 1
ATOM 1038 O O . GLU A 1 128 ? -18.357 -5.370 29.307 1.00 52.12 128 GLU A O 1
#

Nearest PDB structures (foldseek):
  6twz-assembly1_A  TM=4.969E-01  e=2.316E+00  Homo sapiens
  3nkx-assembly1_B  TM=4.625E-01  e=3.411E+00  Homo sapiens
  3spr-assembly1_A-2  TM=4.804E-01  e=4.755E+00  Homo sapiens
  6ygj-assembly1_A  TM=4.810E-01  e=7.402E+00  Homo sapiens
  4zdr-assembly1_A  TM=5.337E-01  e=9.762E+00  Homo sapiens